Protein AF-A0A318PIX9-F1 (afdb_monomer)

Nearest PDB structures (foldseek):
  1lom-assembly1_A-2  TM=3.270E-01  e=5.606E+00  Nostoc ellipsosporum

Sequence (79 aa):
GFERDDGDHHYYIYHNLAGRKTMKKTKMSMGKSHKTIGDPLLGQMARQLGLTKTSFLELVDCTLDQVGYEALVFPL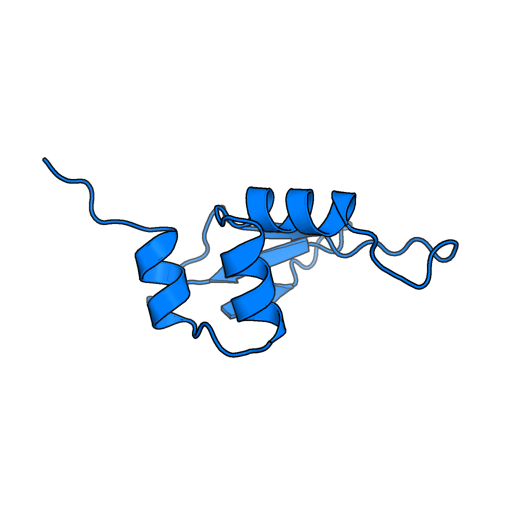KKN

Mean predicted aligned error: 4.72 Å

Radius of gyration: 13.52 Å; Cα contacts (8 Å, |Δi|>4): 86; chains: 1; bounding box: 31×24×36 Å

pLDDT: mean 88.95, std 9.55, range [50.94, 97.31]

Solvent-accessible surface area (backbone atoms only — not comparable to full-atom values): 4853 Å² total; per-residue (Å²): 88,76,42,78,48,93,62,100,53,58,34,30,37,34,27,46,97,85,72,44,81,51,92,37,43,49,74,62,82,84,65,84,90,59,95,67,88,52,73,72,54,50,45,51,52,12,53,47,59,59,40,52,51,68,62,38,47,30,44,75,70,63,75,42,50,73,68,59,48,42,59,67,58,61,60,78,82,80,127

Secondary structure (DSSP, 8-state):
-EEE--SSS-EEEEE-TTS-EEEEEEE----SS-SS--HHHHHHHHHHHT--HHHHHHHHTT-S-HHHHHHHHS-----

Structure (mmCIF, N/CA/C/O backbone):
data_AF-A0A318PIX9-F1
#
_entry.id   AF-A0A318PIX9-F1
#
loop_
_atom_site.group_PDB
_atom_site.id
_atom_site.type_symbol
_atom_site.label_atom_id
_atom_site.label_alt_id
_atom_site.label_comp_id
_atom_site.label_asym_id
_atom_site.label_entity_id
_atom_site.label_seq_id
_atom_site.pdbx_PDB_ins_code
_atom_site.Cartn_x
_atom_site.Cartn_y
_atom_site.Cartn_z
_atom_site.occupancy
_atom_site.B_iso_or_equiv
_atom_site.auth_seq_id
_atom_site.auth_comp_id
_atom_site.auth_asym_id
_atom_site.auth_atom_id
_atom_site.pdbx_PDB_model_num
ATOM 1 N N . GLY A 1 1 ? -9.907 -7.191 -0.172 1.00 90.69 1 GLY A N 1
ATOM 2 C CA . GLY A 1 1 ? -8.558 -7.376 -0.748 1.00 90.69 1 GLY A CA 1
ATOM 3 C C . GLY A 1 1 ? -8.383 -6.563 -2.021 1.00 90.69 1 GLY A C 1
ATOM 4 O O . GLY A 1 1 ? -9.268 -5.790 -2.359 1.00 90.69 1 GLY A O 1
ATOM 5 N N . PHE A 1 2 ? -7.246 -6.702 -2.711 1.00 92.62 2 PHE A N 1
ATOM 6 C CA . PHE A 1 2 ? -6.999 -6.029 -3.995 1.00 92.62 2 PHE A CA 1
ATOM 7 C C . PHE A 1 2 ? -7.542 -6.848 -5.167 1.00 92.62 2 PHE A C 1
ATOM 9 O O . PHE A 1 2 ? -7.173 -8.007 -5.333 1.00 92.62 2 PHE A O 1
ATOM 16 N N . GLU A 1 3 ? -8.364 -6.220 -5.999 1.00 93.06 3 GLU A N 1
ATOM 17 C CA . GLU A 1 3 ? -8.969 -6.819 -7.190 1.00 93.06 3 GLU A CA 1
ATOM 18 C C . GLU A 1 3 ? -8.491 -6.079 -8.440 1.00 93.06 3 GLU A C 1
ATOM 20 O O . GLU A 1 3 ? -8.323 -4.857 -8.419 1.00 93.06 3 GLU A O 1
ATOM 25 N N . ARG A 1 4 ? -8.224 -6.813 -9.524 1.00 90.44 4 ARG A N 1
ATOM 26 C CA . ARG A 1 4 ? -7.764 -6.212 -10.779 1.00 90.44 4 ARG A CA 1
ATOM 27 C C . ARG A 1 4 ? -8.915 -5.456 -11.443 1.00 90.44 4 ARG A C 1
ATOM 29 O O . ARG A 1 4 ? -10.020 -5.973 -11.534 1.00 90.44 4 ARG A O 1
ATOM 36 N N . ASP A 1 5 ? -8.632 -4.253 -11.922 1.00 87.88 5 ASP A N 1
ATOM 37 C CA . ASP A 1 5 ? -9.540 -3.487 -12.776 1.00 87.88 5 ASP A CA 1
ATOM 38 C C . ASP A 1 5 ? -9.366 -3.961 -14.229 1.00 87.88 5 ASP A C 1
ATOM 40 O O . ASP A 1 5 ? -8.237 -4.021 -14.720 1.00 87.88 5 ASP A O 1
ATOM 44 N N . ASP A 1 6 ? -10.453 -4.302 -14.925 1.00 78.62 6 ASP A N 1
ATOM 45 C CA . ASP A 1 6 ? -10.418 -4.845 -16.301 1.00 78.62 6 ASP A CA 1
ATOM 46 C C . ASP A 1 6 ? -10.238 -3.763 -17.392 1.00 78.62 6 ASP A C 1
ATOM 48 O O . ASP A 1 6 ? -10.562 -3.968 -18.562 1.00 78.62 6 ASP A O 1
ATOM 52 N N . GLY A 1 7 ? -9.730 -2.588 -17.015 1.00 76.25 7 GLY A N 1
ATOM 53 C CA . GLY A 1 7 ? -9.433 -1.491 -17.932 1.00 76.25 7 GLY A CA 1
ATOM 54 C C . GLY A 1 7 ? -8.154 -1.691 -18.756 1.00 76.25 7 GLY A C 1
ATOM 55 O O . GLY A 1 7 ? -7.428 -2.675 -18.636 1.00 76.25 7 GLY A O 1
ATOM 56 N N . ASP A 1 8 ? -7.834 -0.691 -19.577 1.00 68.31 8 ASP A N 1
ATOM 57 C CA . ASP A 1 8 ? -6.605 -0.610 -20.385 1.00 68.31 8 ASP A CA 1
ATOM 58 C C . ASP A 1 8 ? -5.323 -0.458 -19.539 1.00 68.31 8 ASP A C 1
ATOM 60 O O . ASP A 1 8 ? -4.207 -0.738 -19.987 1.00 68.31 8 ASP A O 1
ATOM 64 N N . HIS A 1 9 ? -5.478 -0.049 -18.282 1.00 74.81 9 HIS A N 1
ATOM 65 C CA . HIS A 1 9 ? -4.408 0.072 -17.308 1.00 74.81 9 HIS A CA 1
ATOM 66 C C . HIS A 1 9 ? -4.469 -1.052 -16.267 1.00 74.81 9 HIS A C 1
ATOM 68 O O . HIS A 1 9 ? -5.518 -1.326 -15.696 1.00 74.81 9 HIS A O 1
ATOM 74 N N . HIS A 1 10 ? -3.309 -1.629 -15.929 1.00 83.31 10 HIS A N 1
ATOM 75 C CA . HIS A 1 10 ? -3.182 -2.678 -14.908 1.00 83.31 10 HIS A CA 1
ATOM 76 C C . HIS A 1 10 ? -3.280 -2.081 -13.493 1.00 83.31 10 HIS A C 1
ATOM 78 O O . HIS A 1 10 ? -2.275 -1.932 -12.789 1.00 83.31 10 HIS A O 1
ATOM 84 N N . TYR A 1 11 ? -4.482 -1.671 -13.098 1.00 90.31 11 TYR A N 1
ATOM 85 C CA . TYR A 1 11 ? -4.774 -1.208 -11.747 1.00 90.31 11 TYR A CA 1
ATOM 86 C C . TYR A 1 11 ? -5.312 -2.340 -10.879 1.00 90.31 11 TYR A C 1
ATOM 88 O O . TYR A 1 11 ? -6.009 -3.236 -11.345 1.00 90.31 11 TYR A O 1
ATOM 96 N N . TYR A 1 12 ? -5.005 -2.247 -9.591 1.00 92.88 12 TYR A N 1
ATOM 97 C CA . TYR A 1 12 ? -5.579 -3.070 -8.542 1.00 92.88 12 TYR A CA 1
ATOM 98 C C . TYR A 1 12 ? -6.292 -2.160 -7.556 1.00 92.88 12 TYR A C 1
ATOM 100 O O . TYR A 1 12 ? -5.676 -1.249 -6.994 1.00 92.88 12 TYR A O 1
ATOM 108 N N . ILE A 1 13 ? -7.586 -2.383 -7.366 1.00 94.50 13 ILE A N 1
ATOM 109 C CA . ILE A 1 13 ? -8.455 -1.569 -6.523 1.00 94.50 13 ILE A CA 1
ATOM 110 C C . ILE A 1 13 ? -8.715 -2.318 -5.226 1.00 94.50 13 ILE A C 1
ATOM 112 O O . ILE A 1 13 ? -9.002 -3.512 -5.225 1.00 94.50 13 ILE A O 1
ATOM 116 N N . TYR A 1 14 ? -8.598 -1.613 -4.107 1.00 95.75 14 TYR A N 1
ATOM 117 C CA . TYR A 1 14 ? -8.850 -2.202 -2.807 1.00 95.75 14 TYR A CA 1
ATOM 118 C C . T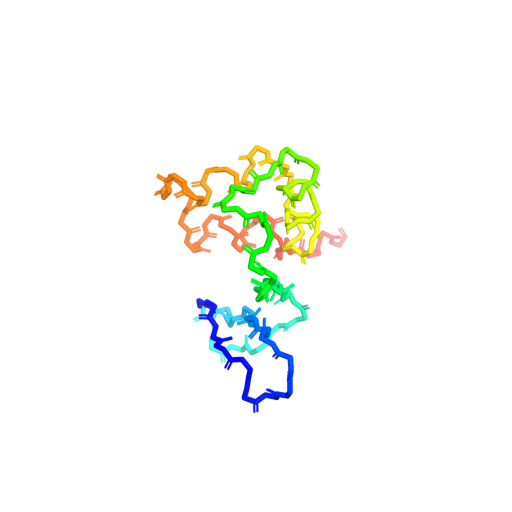YR A 1 14 ? -10.351 -2.259 -2.509 1.00 95.75 14 TYR A C 1
ATOM 120 O O . TYR A 1 14 ? -11.039 -1.231 -2.530 1.00 95.75 14 TYR A O 1
ATOM 128 N N . HIS A 1 15 ? -10.833 -3.457 -2.200 1.00 95.69 15 HIS A N 1
ATOM 129 C CA . HIS A 1 15 ? -12.164 -3.748 -1.687 1.00 95.69 15 HIS A CA 1
ATOM 130 C C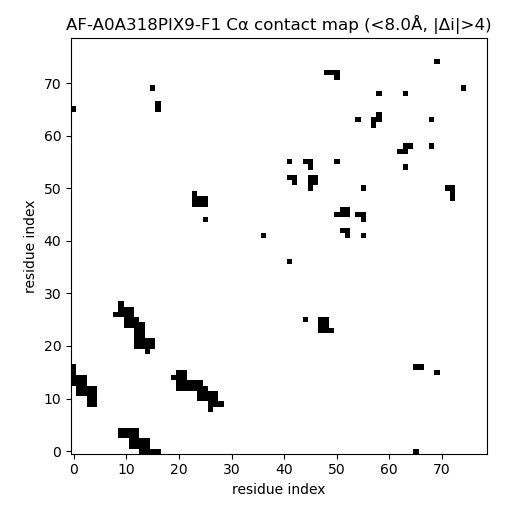 . HIS A 1 15 ? -12.053 -4.026 -0.188 1.00 95.69 15 HIS A C 1
ATOM 132 O O . HIS A 1 15 ? -11.248 -4.862 0.232 1.00 95.69 15 HIS A O 1
ATOM 138 N N . ASN A 1 16 ? -12.824 -3.306 0.622 1.00 94.62 16 ASN A N 1
ATOM 139 C CA . ASN A 1 16 ? -12.736 -3.422 2.076 1.00 94.62 16 ASN A CA 1
ATOM 140 C C . ASN A 1 16 ? -13.420 -4.696 2.611 1.00 94.62 16 ASN A C 1
ATOM 142 O O . ASN A 1 16 ? -14.058 -5.440 1.866 1.00 94.62 16 ASN A O 1
ATOM 146 N N . LEU A 1 17 ? -13.306 -4.941 3.914 1.00 94.19 17 LEU A N 1
ATOM 147 C CA . LEU A 1 17 ? -13.920 -6.060 4.635 1.00 94.19 17 LEU A CA 1
ATOM 148 C C . LEU A 1 17 ? -15.452 -6.050 4.544 1.00 94.19 17 LEU A C 1
ATOM 150 O O . LEU A 1 17 ? -16.080 -7.097 4.644 1.00 94.19 17 LEU A O 1
ATOM 154 N N . ALA A 1 18 ? -16.055 -4.886 4.289 1.00 93.69 18 ALA A N 1
ATOM 155 C CA . ALA A 1 18 ? -17.485 -4.751 4.016 1.00 93.69 18 ALA A CA 1
ATOM 156 C C . ALA A 1 18 ? -17.863 -5.028 2.543 1.00 93.69 18 ALA A C 1
ATOM 158 O O . ALA A 1 18 ? -19.003 -4.776 2.151 1.00 93.69 18 ALA A O 1
ATOM 159 N N . GLY A 1 19 ? -16.922 -5.485 1.709 1.00 93.75 19 GLY A N 1
ATOM 160 C CA . GLY A 1 19 ? -17.139 -5.791 0.291 1.00 93.75 19 GLY A CA 1
ATOM 161 C C . GLY A 1 19 ? -17.300 -4.562 -0.609 1.00 93.75 19 GLY A C 1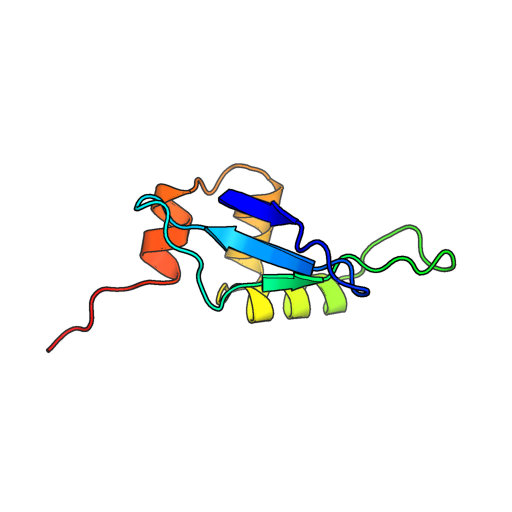
ATOM 162 O O . GLY A 1 19 ? -17.773 -4.677 -1.737 1.00 93.75 19 GLY A O 1
ATOM 163 N N . ARG A 1 20 ? -16.944 -3.364 -0.132 1.00 93.75 20 ARG A N 1
ATOM 164 C CA . ARG A 1 20 ? -17.099 -2.108 -0.877 1.00 93.75 20 ARG A CA 1
ATOM 165 C C . ARG A 1 20 ? -15.810 -1.735 -1.594 1.00 93.75 20 ARG A C 1
ATOM 167 O O . ARG A 1 20 ? -14.741 -1.679 -0.984 1.00 93.75 20 ARG A O 1
ATOM 174 N N . LYS A 1 21 ? -15.943 -1.373 -2.870 1.00 94.31 21 LYS A N 1
ATOM 175 C CA . LYS A 1 21 ? -14.881 -0.756 -3.670 1.00 94.31 21 LYS A CA 1
ATOM 176 C C . LYS A 1 21 ? -14.462 0.583 -3.055 1.00 94.31 21 LYS A C 1
ATOM 178 O O . LYS A 1 21 ? -15.313 1.400 -2.703 1.00 94.31 21 LYS A O 1
ATOM 183 N N . THR A 1 22 ? -13.157 0.821 -2.942 1.00 93.94 22 THR A N 1
ATOM 184 C CA . THR A 1 22 ? -12.600 2.061 -2.378 1.00 93.94 22 THR A CA 1
ATOM 185 C C . THR A 1 22 ? -11.832 2.875 -3.422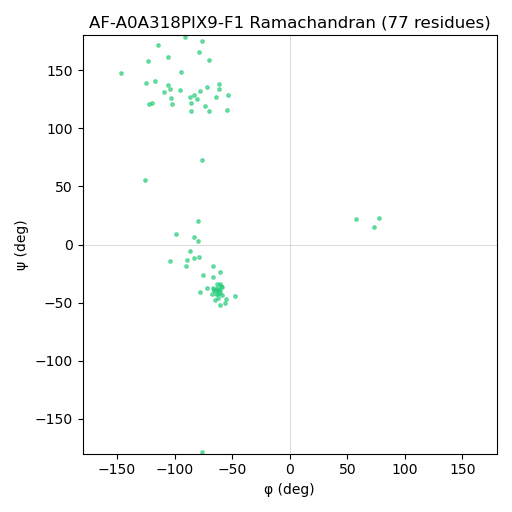 1.00 93.94 22 THR A C 1
ATOM 187 O O . THR A 1 22 ? -11.577 2.422 -4.536 1.00 93.94 22 THR A O 1
ATOM 190 N N . MET A 1 23 ? -11.429 4.094 -3.051 1.00 92.00 23 MET A N 1
ATOM 191 C CA . MET A 1 23 ? -10.559 4.938 -3.882 1.00 92.00 23 MET A CA 1
ATOM 192 C C . MET A 1 23 ? -9.076 4.537 -3.814 1.00 92.00 23 MET A C 1
ATOM 194 O O . MET A 1 23 ? -8.271 5.047 -4.595 1.00 92.00 23 MET A O 1
ATOM 198 N N . LYS A 1 24 ? -8.689 3.658 -2.878 1.00 94.06 24 LYS A N 1
ATOM 199 C CA . LYS A 1 24 ? -7.311 3.174 -2.752 1.00 94.06 24 LYS A CA 1
ATOM 200 C C . LYS A 1 24 ? -7.037 2.192 -3.887 1.00 94.06 24 LYS A C 1
ATOM 202 O O . LYS A 1 24 ? -7.702 1.163 -4.003 1.00 94.06 24 LYS A O 1
ATOM 207 N N . LYS A 1 25 ? -6.060 2.515 -4.732 1.00 93.12 25 LYS A N 1
ATOM 208 C CA . LYS A 1 25 ? -5.647 1.672 -5.857 1.00 93.12 25 LYS A CA 1
ATOM 209 C C . LYS A 1 25 ? -4.156 1.798 -6.110 1.00 93.12 25 LYS A C 1
ATOM 211 O O . LYS A 1 25 ? -3.598 2.877 -5.930 1.00 93.12 25 LYS A O 1
ATOM 216 N N . THR A 1 26 ? -3.530 0.725 -6.574 1.00 91.38 26 THR A N 1
ATOM 217 C CA . THR A 1 26 ? -2.132 0.733 -7.020 1.00 91.38 26 THR A CA 1
ATOM 218 C C . THR A 1 26 ? -2.021 0.254 -8.463 1.00 91.38 26 THR A C 1
ATOM 220 O O . THR A 1 26 ? -2.934 -0.388 -8.983 1.00 91.38 26 THR A O 1
ATOM 223 N N . LYS A 1 27 ? -0.935 0.628 -9.143 1.00 88.44 27 LYS A N 1
ATOM 224 C CA . LYS A 1 27 ? -0.687 0.297 -10.549 1.00 88.44 27 LYS A CA 1
ATOM 225 C C . LYS A 1 27 ? 0.435 -0.724 -10.644 1.00 88.44 27 LYS A C 1
ATOM 227 O O . LYS A 1 27 ? 1.517 -0.493 -10.113 1.00 88.44 27 LYS A O 1
ATOM 232 N N . MET A 1 28 ? 0.215 -1.784 -11.408 1.00 84.31 28 MET A N 1
ATOM 233 C CA . MET A 1 28 ? 1.283 -2.685 -11.816 1.00 84.31 28 MET A CA 1
ATOM 234 C C . MET A 1 28 ? 1.957 -2.131 -13.076 1.00 84.31 28 MET A C 1
ATOM 236 O O . MET A 1 28 ? 1.305 -1.869 -14.089 1.00 84.31 28 MET A O 1
ATOM 240 N N . SER A 1 29 ? 3.267 -1.890 -13.004 1.00 75.94 29 SER A N 1
ATOM 241 C CA . SER A 1 29 ? 4.051 -1.476 -14.171 1.00 75.94 29 SER A CA 1
ATOM 242 C C . SER A 1 29 ? 4.341 -2.685 -15.058 1.00 75.94 29 SER A C 1
ATOM 244 O O . SER A 1 29 ? 4.807 -3.706 -14.567 1.00 75.94 29 SER A O 1
ATOM 246 N N . MET A 1 30 ? 4.110 -2.547 -16.365 1.00 77.69 30 MET A N 1
ATOM 247 C CA . MET A 1 30 ? 4.411 -3.578 -17.373 1.00 77.69 30 MET A CA 1
ATOM 248 C C . MET A 1 30 ? 5.735 -3.317 -18.109 1.00 77.69 30 MET A C 1
ATOM 250 O O . MET A 1 30 ? 6.035 -3.953 -19.122 1.00 77.69 30 MET A O 1
ATOM 254 N N . GLY A 1 31 ? 6.524 -2.346 -17.640 1.00 75.00 31 GLY A N 1
ATOM 255 C CA . GLY A 1 31 ? 7.817 -2.022 -18.233 1.00 75.00 31 GLY A CA 1
ATOM 256 C C . GLY A 1 31 ? 8.794 -3.190 -18.096 1.00 75.00 31 GLY A C 1
ATOM 257 O O . GLY A 1 31 ? 9.032 -3.676 -16.998 1.00 75.00 31 GLY A O 1
ATOM 258 N N . LYS A 1 32 ? 9.391 -3.625 -19.210 1.00 74.69 32 LYS A N 1
ATOM 259 C CA . LYS A 1 32 ? 10.325 -4.766 -19.235 1.00 74.69 32 LYS A CA 1
ATOM 260 C C . LYS A 1 32 ? 11.766 -4.400 -18.853 1.00 74.69 32 LYS A C 1
ATOM 262 O O . LYS A 1 32 ? 12.584 -5.291 -18.649 1.00 74.69 32 LYS A O 1
ATOM 267 N N . SER A 1 33 ? 12.080 -3.107 -18.769 1.00 79.12 33 SER A N 1
ATOM 268 C CA . SER A 1 33 ? 13.451 -2.610 -18.584 1.00 79.12 33 SER A CA 1
ATOM 269 C C . SER A 1 33 ? 13.991 -2.783 -17.162 1.00 79.12 33 SER A C 1
ATOM 271 O O . SER A 1 33 ? 15.199 -2.892 -16.981 1.00 79.12 33 SER A O 1
ATOM 273 N N . HIS A 1 34 ? 13.119 -2.831 -16.152 1.00 73.56 34 HIS A N 1
ATOM 274 C CA . HIS A 1 34 ? 13.514 -2.958 -14.749 1.00 73.56 34 HIS A CA 1
ATOM 275 C C . HIS A 1 34 ? 12.863 -4.199 -14.138 1.00 73.56 34 HIS A C 1
ATOM 277 O O . HIS A 1 34 ? 11.642 -4.311 -14.118 1.00 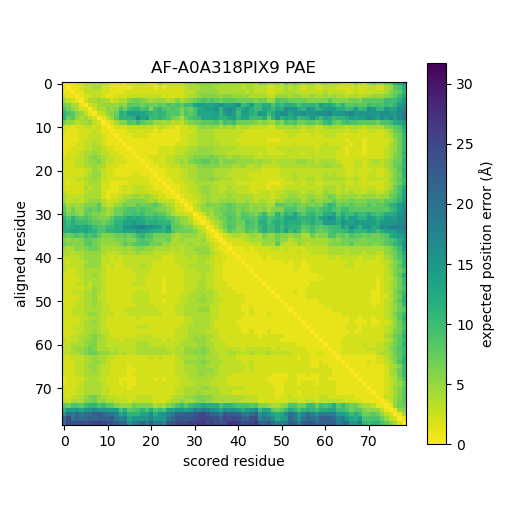73.56 34 HIS A O 1
ATOM 283 N N . LYS A 1 35 ? 13.687 -5.129 -13.638 1.00 76.94 35 LYS A N 1
ATOM 284 C CA . LYS A 1 35 ? 13.231 -6.370 -12.984 1.00 76.94 35 LYS A CA 1
ATOM 285 C C . LYS A 1 35 ? 13.016 -6.221 -11.475 1.00 76.94 35 LYS A C 1
ATOM 287 O O . LYS A 1 35 ? 12.402 -7.088 -10.866 1.00 76.94 35 LYS A O 1
ATOM 292 N N . THR A 1 36 ? 13.514 -5.131 -10.893 1.00 81.62 36 THR A N 1
ATOM 293 C CA . THR A 1 36 ? 13.472 -4.868 -9.452 1.00 81.62 36 THR A CA 1
ATOM 294 C C . THR A 1 36 ? 12.803 -3.529 -9.194 1.00 81.62 36 THR A C 1
ATOM 296 O O . THR A 1 36 ? 13.056 -2.549 -9.899 1.00 81.62 36 THR A O 1
ATOM 299 N N . ILE A 1 37 ? 11.963 -3.484 -8.165 1.00 83.81 37 ILE A N 1
ATOM 300 C CA . ILE A 1 37 ? 11.329 -2.257 -7.694 1.00 83.81 37 ILE A CA 1
ATOM 301 C C . ILE A 1 37 ? 12.295 -1.574 -6.726 1.00 83.81 37 ILE A C 1
ATOM 303 O O . ILE A 1 37 ? 12.629 -2.122 -5.681 1.00 83.81 37 ILE A O 1
ATOM 307 N N . GLY A 1 38 ? 12.776 -0.389 -7.100 1.00 87.56 38 GLY A N 1
ATOM 308 C CA . GLY A 1 38 ? 13.648 0.415 -6.247 1.00 87.56 38 GLY A CA 1
ATOM 309 C C . GLY A 1 38 ? 12.886 1.172 -5.158 1.00 87.56 38 GLY A C 1
ATOM 310 O O . GLY A 1 38 ? 11.672 1.373 -5.234 1.00 87.56 38 GLY A O 1
ATOM 311 N N . ASP A 1 39 ? 13.640 1.677 -4.186 1.00 90.25 39 ASP A N 1
ATOM 312 C CA . ASP A 1 39 ? 13.140 2.418 -3.024 1.00 90.25 39 ASP A CA 1
ATOM 313 C C . ASP A 1 39 ? 12.126 3.541 -3.329 1.00 90.25 39 ASP A C 1
ATOM 315 O O . ASP A 1 39 ? 11.081 3.607 -2.669 1.00 90.25 39 ASP A O 1
ATOM 319 N N . PRO A 1 40 ? 12.344 4.386 -4.362 1.00 90.19 40 PRO A N 1
ATOM 320 C CA . PRO A 1 40 ? 11.420 5.477 -4.665 1.00 90.19 40 PRO A CA 1
ATOM 321 C C . PRO A 1 40 ? 10.025 4.989 -5.065 1.00 90.19 40 PRO A C 1
ATOM 323 O O . PRO A 1 40 ? 9.028 5.640 -4.753 1.00 90.19 40 PRO A O 1
ATOM 326 N N . LEU A 1 41 ? 9.941 3.840 -5.744 1.00 90.44 41 LEU A N 1
ATOM 327 C CA . LEU A 1 41 ? 8.665 3.260 -6.157 1.00 90.44 41 LEU A CA 1
ATOM 328 C C . LEU A 1 41 ? 7.903 2.688 -4.962 1.00 90.44 41 LEU A C 1
ATOM 330 O O . LEU A 1 41 ? 6.695 2.888 -4.881 1.00 90.44 41 LEU A O 1
ATOM 334 N N . LEU A 1 42 ? 8.595 2.075 -3.997 1.00 92.69 42 LEU A N 1
ATOM 335 C CA . LEU A 1 42 ? 7.970 1.587 -2.762 1.00 92.69 42 LEU A CA 1
ATOM 336 C C . LEU A 1 42 ? 7.294 2.732 -1.994 1.00 92.69 42 LEU A C 1
ATOM 338 O O . LEU A 1 42 ? 6.148 2.608 -1.567 1.00 92.69 42 LEU A O 1
ATOM 342 N N . GLY A 1 43 ? 7.958 3.889 -1.892 1.00 94.44 43 GLY A N 1
ATOM 343 C CA . GLY A 1 43 ? 7.363 5.084 -1.284 1.00 94.44 43 GLY A CA 1
ATOM 344 C C . GLY A 1 43 ? 6.128 5.598 -2.037 1.00 94.44 43 GLY A C 1
ATOM 345 O O . GLY A 1 43 ? 5.137 5.994 -1.421 1.00 94.44 43 GLY A O 1
ATOM 346 N N . GLN A 1 44 ? 6.147 5.557 -3.373 1.00 92.94 44 GLN A N 1
ATOM 347 C CA . 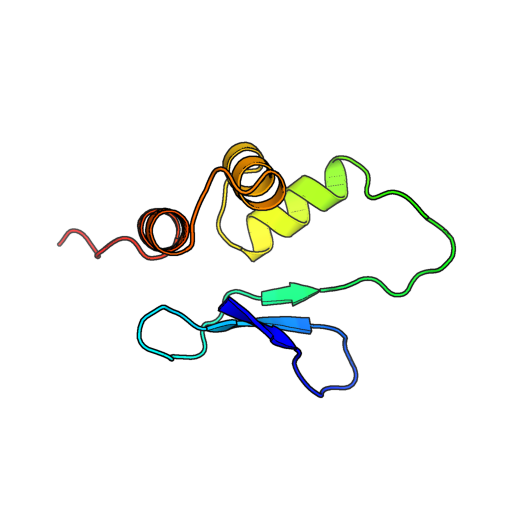GLN A 1 44 ? 4.992 5.947 -4.190 1.00 92.94 44 GLN A CA 1
ATOM 348 C C . GLN A 1 44 ? 3.813 4.981 -4.028 1.00 92.94 44 GLN A C 1
ATOM 350 O O . GLN A 1 44 ? 2.674 5.431 -3.893 1.00 92.94 44 GLN A O 1
ATOM 355 N N . MET A 1 45 ? 4.074 3.673 -4.000 1.00 93.25 45 MET A N 1
ATOM 356 C CA . MET A 1 45 ? 3.055 2.646 -3.770 1.00 93.25 45 MET A CA 1
ATOM 357 C C . MET A 1 45 ? 2.419 2.802 -2.385 1.00 93.25 45 MET A C 1
ATOM 359 O O . MET A 1 45 ? 1.194 2.844 -2.280 1.00 93.25 45 MET A O 1
ATOM 363 N N . ALA A 1 46 ? 3.226 3.009 -1.339 1.00 95.38 46 ALA A N 1
ATOM 364 C CA . ALA A 1 46 ? 2.731 3.278 0.010 1.00 95.38 46 ALA A CA 1
ATOM 365 C C . ALA A 1 46 ? 1.774 4.483 0.036 1.00 95.38 46 ALA A C 1
ATOM 367 O O . ALA A 1 46 ? 0.650 4.390 0.537 1.00 95.38 46 ALA A O 1
ATOM 368 N N . ARG A 1 47 ? 2.164 5.592 -0.609 1.00 94.56 47 ARG A N 1
ATOM 369 C CA . ARG A 1 47 ? 1.336 6.804 -0.709 1.00 94.56 47 ARG A CA 1
ATOM 370 C C . ARG A 1 47 ? 0.006 6.554 -1.424 1.00 94.56 47 ARG A C 1
ATOM 372 O O . ARG A 1 47 ? -1.019 7.056 -0.966 1.00 94.56 47 ARG A O 1
ATOM 379 N N . GLN A 1 48 ? -0.002 5.788 -2.516 1.00 94.25 48 GLN A N 1
ATOM 380 C CA . GLN A 1 48 ? -1.236 5.423 -3.231 1.00 94.25 48 GLN A CA 1
ATOM 381 C C . GLN A 1 48 ? -2.225 4.677 -2.323 1.00 94.25 48 GLN A C 1
ATOM 383 O O . GLN A 1 48 ? -3.435 4.905 -2.389 1.00 94.25 48 GLN A O 1
ATOM 388 N N . LEU A 1 49 ? -1.704 3.831 -1.433 1.00 95.44 49 LEU A N 1
ATOM 389 C CA . LEU A 1 49 ? -2.497 3.044 -0.491 1.00 95.44 49 LEU A CA 1
ATOM 390 C C . LEU A 1 49 ? -2.823 3.788 0.810 1.00 95.44 49 LEU A C 1
ATOM 392 O O . LEU A 1 49 ? -3.646 3.310 1.585 1.00 95.44 49 LEU A O 1
ATOM 396 N N . GLY A 1 50 ? -2.277 4.990 1.020 1.00 94.75 50 GLY A N 1
ATOM 397 C CA . GLY A 1 50 ? -2.463 5.772 2.246 1.00 94.75 50 GLY A CA 1
ATOM 398 C C . GLY A 1 50 ? -1.627 5.304 3.430 1.00 94.75 50 GLY A C 1
ATOM 399 O O . GLY A 1 50 ? -2.008 5.580 4.559 1.00 94.75 50 GLY A O 1
ATOM 400 N N . LEU A 1 51 ? -0.529 4.598 3.178 1.00 96.31 51 LEU A N 1
ATOM 401 C CA . LEU A 1 51 ? 0.364 4.079 4.204 1.00 96.31 51 LEU A CA 1
ATOM 402 C C . LEU A 1 51 ? 1.663 4.872 4.276 1.00 96.31 51 LEU A C 1
ATOM 404 O O . LEU A 1 51 ? 2.082 5.531 3.320 1.00 96.31 51 LEU A O 1
ATOM 408 N N . THR A 1 52 ? 2.345 4.725 5.409 1.00 96.31 52 THR A N 1
ATOM 409 C CA . THR A 1 52 ? 3.784 4.972 5.472 1.00 96.31 52 THR A CA 1
ATOM 410 C C . THR A 1 52 ? 4.526 3.877 4.702 1.00 96.31 52 THR A C 1
ATOM 412 O O . THR A 1 52 ? 4.007 2.778 4.492 1.00 96.31 52 THR A O 1
ATOM 415 N N . LYS A 1 53 ? 5.766 4.150 4.289 1.00 96.12 53 LYS A N 1
ATOM 416 C CA . LYS A 1 53 ? 6.599 3.139 3.626 1.00 96.12 53 LYS A CA 1
ATOM 417 C C . LYS A 1 53 ? 6.847 1.922 4.525 1.00 96.12 53 LYS A C 1
ATOM 419 O O . LYS A 1 53 ? 6.809 0.807 4.025 1.00 96.12 53 LYS A O 1
ATOM 424 N N . THR A 1 54 ? 7.052 2.129 5.825 1.00 96.75 54 THR A N 1
ATOM 425 C CA . THR A 1 54 ? 7.246 1.038 6.790 1.00 96.75 54 THR A CA 1
ATOM 426 C C . THR A 1 54 ? 6.033 0.115 6.830 1.00 96.75 54 THR A C 1
ATOM 428 O O . THR A 1 54 ? 6.182 -1.073 6.580 1.00 96.75 54 THR A O 1
ATOM 431 N N . SER A 1 55 ? 4.825 0.656 7.007 1.00 97.00 55 SER A N 1
ATOM 432 C CA . SER A 1 55 ? 3.607 -0.169 7.030 1.00 97.00 55 SER A CA 1
ATOM 433 C C . SER A 1 55 ? 3.297 -0.817 5.682 1.00 97.00 55 SER A C 1
ATOM 435 O O . SER A 1 55 ? 2.701 -1.885 5.614 1.00 97.00 55 SER A O 1
ATOM 437 N N . PHE A 1 56 ? 3.716 -0.197 4.578 1.00 96.12 56 PHE A N 1
ATOM 438 C CA . PHE A 1 56 ? 3.645 -0.846 3.273 1.00 96.12 56 PHE A CA 1
ATOM 439 C C . PHE A 1 56 ? 4.581 -2.060 3.179 1.00 96.12 56 PHE A C 1
ATOM 441 O O . PHE A 1 56 ? 4.191 -3.070 2.606 1.00 96.12 56 PHE A O 1
ATOM 448 N N . LEU A 1 57 ? 5.789 -1.991 3.742 1.00 96.06 57 LEU A N 1
ATOM 449 C CA . LEU A 1 57 ? 6.689 -3.146 3.792 1.00 96.06 57 LEU A CA 1
ATOM 450 C C . LEU A 1 57 ? 6.132 -4.254 4.691 1.00 96.06 57 LEU A C 1
ATOM 452 O O . LEU A 1 57 ? 6.184 -5.410 4.300 1.00 96.06 57 LEU A O 1
ATOM 456 N N . GLU A 1 58 ? 5.484 -3.909 5.804 1.00 97.31 58 GLU A N 1
ATOM 457 C CA . GLU A 1 58 ? 4.776 -4.885 6.647 1.00 97.31 58 GLU A CA 1
ATOM 458 C C . GLU A 1 58 ? 3.656 -5.620 5.883 1.00 97.31 58 GLU A C 1
ATOM 460 O O . GLU A 1 58 ? 3.452 -6.816 6.082 1.00 97.31 58 GLU A O 1
ATOM 465 N N . LEU A 1 59 ? 2.952 -4.946 4.959 1.00 94.12 59 LEU A N 1
ATOM 466 C CA . LEU A 1 59 ? 2.008 -5.623 4.054 1.00 94.12 59 LEU A CA 1
ATOM 467 C C . LEU A 1 59 ? 2.709 -6.607 3.112 1.00 94.12 59 LEU A C 1
ATOM 469 O O . LEU A 1 59 ? 2.187 -7.690 2.864 1.00 94.12 59 LEU A O 1
ATOM 473 N N . VAL A 1 60 ? 3.854 -6.215 2.545 1.00 92.50 60 VAL A N 1
ATOM 474 C CA . VAL A 1 60 ? 4.628 -7.058 1.616 1.00 92.50 60 VAL A CA 1
ATOM 475 C C . VAL A 1 60 ? 5.189 -8.285 2.333 1.00 92.50 60 VAL A C 1
ATOM 477 O O . VAL A 1 60 ? 5.146 -9.383 1.785 1.00 92.50 60 VAL A O 1
ATOM 480 N N . ASP A 1 61 ? 5.643 -8.102 3.570 1.00 95.38 61 ASP A N 1
ATOM 481 C CA . ASP A 1 61 ? 6.163 -9.158 4.438 1.00 95.38 61 ASP A CA 1
ATOM 482 C C . ASP A 1 61 ? 5.042 -9.973 5.117 1.00 95.38 61 ASP A C 1
ATOM 484 O O . ASP A 1 61 ? 5.321 -10.870 5.914 1.00 95.38 61 ASP A O 1
ATOM 488 N N . CYS A 1 62 ? 3.772 -9.686 4.799 1.00 93.12 62 CYS A N 1
ATOM 489 C CA . CYS A 1 62 ? 2.575 -10.328 5.353 1.00 93.12 62 CYS A CA 1
ATOM 490 C C . CYS A 1 62 ? 2.446 -10.233 6.887 1.00 93.12 62 CYS A C 1
ATOM 492 O O . CYS A 1 62 ? 1.736 -11.033 7.498 1.00 93.12 62 CYS A O 1
ATOM 494 N N . THR A 1 63 ? 3.111 -9.267 7.522 1.00 97.00 63 THR A N 1
ATOM 495 C CA . THR A 1 63 ? 3.022 -9.009 8.969 1.00 97.00 63 THR A CA 1
ATOM 496 C C . THR A 1 63 ? 1.909 -8.024 9.323 1.00 97.00 63 THR A C 1
ATOM 498 O O . THR A 1 63 ? 1.451 -8.005 10.464 1.00 97.00 63 THR A O 1
ATOM 501 N N . LEU A 1 64 ? 1.428 -7.250 8.346 1.00 96.12 64 LEU A N 1
ATOM 502 C CA . LEU A 1 64 ? 0.212 -6.447 8.441 1.00 96.12 64 LEU A CA 1
ATOM 503 C C . LEU A 1 64 ? -0.928 -7.149 7.691 1.00 96.12 64 LEU A C 1
ATOM 505 O O . LEU A 1 64 ? -0.841 -7.387 6.487 1.00 96.12 64 LEU A O 1
ATOM 509 N N . ASP A 1 65 ? -2.011 -7.470 8.396 1.00 95.62 65 ASP A N 1
ATOM 510 C CA . ASP A 1 65 ? -3.185 -8.117 7.814 1.00 95.62 65 ASP A CA 1
ATOM 511 C C . ASP A 1 65 ? -4.227 -7.101 7.309 1.00 95.62 65 ASP A C 1
ATOM 513 O O . ASP A 1 65 ? -4.065 -5.879 7.398 1.00 95.62 65 ASP A O 1
ATOM 517 N N . GLN A 1 66 ? -5.326 -7.606 6.741 1.00 95.00 66 GLN A N 1
ATOM 518 C CA . GLN A 1 66 ? -6.367 -6.747 6.177 1.00 95.00 66 GLN A CA 1
ATOM 519 C C . GLN A 1 66 ? -7.042 -5.869 7.244 1.00 95.00 66 GLN A C 1
ATOM 521 O O . GLN A 1 66 ? -7.332 -4.703 6.974 1.00 95.00 66 GLN A O 1
ATOM 526 N N . VAL A 1 67 ? -7.282 -6.412 8.440 1.00 95.69 67 VAL A N 1
ATOM 527 C CA . VAL A 1 67 ? -7.916 -5.686 9.550 1.00 95.69 67 VAL A CA 1
ATOM 528 C C . VAL A 1 67 ? -7.013 -4.542 10.013 1.00 95.69 67 VAL A C 1
ATOM 530 O O . VAL A 1 67 ? -7.468 -3.402 10.125 1.00 95.69 67 VAL A O 1
ATOM 533 N N . GLY A 1 68 ? -5.726 -4.821 10.220 1.00 96.00 68 GLY A N 1
ATOM 534 C CA . GLY A 1 68 ? -4.725 -3.829 10.596 1.00 96.00 68 GLY A CA 1
ATOM 535 C C . GLY A 1 68 ? -4.551 -2.750 9.531 1.00 96.00 68 GLY A C 1
ATOM 536 O O . GLY A 1 68 ? -4.523 -1.565 9.858 1.00 96.00 68 GLY A O 1
ATOM 537 N N . TYR A 1 69 ? -4.515 -3.128 8.250 1.00 95.88 69 TYR A N 1
ATOM 538 C CA . TYR A 1 69 ? -4.482 -2.166 7.149 1.00 95.88 69 TYR A CA 1
ATOM 539 C C . TYR A 1 69 ? -5.662 -1.191 7.210 1.00 95.88 69 TYR A C 1
ATOM 541 O O . TYR A 1 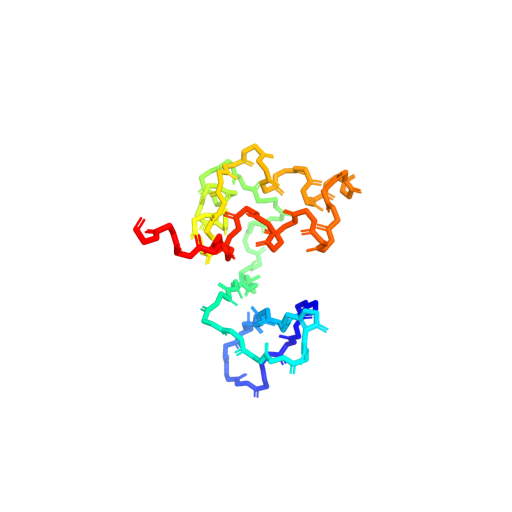69 ? -5.458 0.024 7.166 1.00 95.88 69 TYR A O 1
ATOM 549 N N . GLU A 1 70 ? -6.892 -1.696 7.342 1.00 95.75 70 GLU A N 1
ATOM 550 C CA . GLU A 1 70 ? -8.081 -0.841 7.375 1.00 95.75 70 GLU A CA 1
ATOM 551 C C . GLU A 1 70 ? -8.094 0.101 8.579 1.00 95.75 70 GLU A C 1
ATOM 553 O O . GLU A 1 70 ? -8.459 1.267 8.424 1.00 95.75 70 GLU A O 1
ATOM 558 N N . ALA A 1 71 ? -7.619 -0.353 9.743 1.00 94.56 71 ALA A N 1
ATOM 559 C CA . ALA A 1 71 ? -7.481 0.491 10.927 1.00 94.56 71 ALA A CA 1
ATOM 560 C C . ALA A 1 71 ? -6.536 1.686 10.698 1.00 94.56 71 ALA A C 1
ATOM 562 O O . ALA A 1 71 ? -6.777 2.773 11.228 1.00 94.56 71 ALA A O 1
ATOM 563 N N . LEU A 1 72 ? -5.488 1.510 9.885 1.00 94.69 72 LEU A N 1
ATOM 564 C CA . LEU A 1 72 ? -4.541 2.574 9.540 1.00 94.69 72 LEU A CA 1
ATOM 565 C C . LEU A 1 72 ? -5.098 3.545 8.491 1.00 94.69 72 LEU A C 1
ATOM 567 O O . LEU A 1 72 ? -4.873 4.752 8.589 1.00 94.69 72 LEU A O 1
ATOM 571 N N . VAL A 1 73 ? -5.790 3.036 7.466 1.00 93.56 73 VAL A N 1
ATOM 572 C CA . VAL A 1 73 ? -6.123 3.830 6.266 1.00 93.56 73 VAL A CA 1
ATOM 573 C C . VAL A 1 73 ? -7.571 4.311 6.188 1.00 93.56 73 VAL A C 1
ATOM 575 O O . VAL A 1 73 ? -7.866 5.207 5.391 1.00 93.56 73 VAL A O 1
ATOM 578 N N . PHE A 1 74 ? -8.460 3.763 7.017 1.00 91.00 74 PHE A N 1
ATOM 579 C CA . PHE A 1 74 ? -9.856 4.182 7.161 1.00 91.00 74 PHE A CA 1
ATOM 580 C C . PHE A 1 74 ? -10.190 4.499 8.629 1.00 91.00 74 PHE A C 1
ATOM 582 O O . PHE A 1 74 ? -11.131 3.925 9.182 1.00 91.00 74 PHE A O 1
ATOM 589 N N . PRO A 1 75 ? -9.449 5.411 9.291 1.00 79.31 75 PRO A N 1
ATOM 590 C CA . PRO A 1 75 ? -9.736 5.751 10.674 1.00 79.31 75 PRO A CA 1
ATOM 591 C C . PRO A 1 75 ? -11.143 6.344 10.785 1.00 79.31 75 PRO A C 1
ATOM 593 O O . PRO A 1 75 ? -11.558 7.174 9.968 1.00 79.31 75 PRO A O 1
ATOM 596 N N . LEU A 1 76 ? -11.874 5.934 11.823 1.00 74.81 76 LEU A N 1
ATOM 597 C CA . LEU A 1 76 ? -13.127 6.583 12.194 1.00 74.81 76 LEU A CA 1
ATOM 598 C C . LEU A 1 76 ? -12.848 8.079 12.372 1.00 74.81 76 LEU A C 1
ATOM 600 O O . LEU A 1 76 ? -11.915 8.458 13.086 1.00 74.81 76 LEU A O 1
ATOM 604 N N . LYS A 1 77 ? -13.638 8.934 11.710 1.00 66.56 77 LYS A N 1
ATOM 605 C CA . LYS A 1 77 ? -13.593 10.376 11.965 1.00 66.56 77 LYS A CA 1
ATOM 60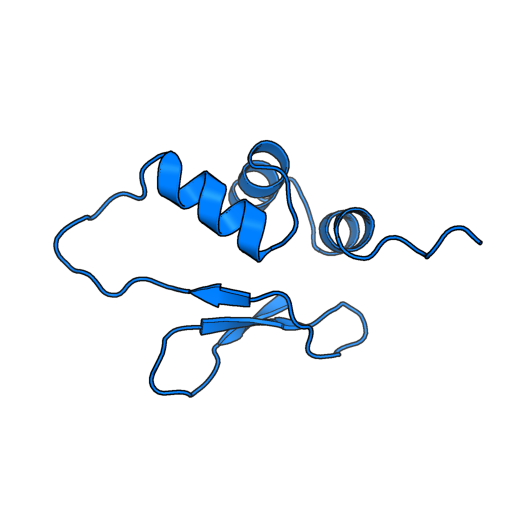6 C C . LYS A 1 77 ? -13.800 10.584 13.465 1.00 66.56 77 LYS A C 1
ATOM 608 O O . LYS A 1 77 ? -14.861 10.252 13.985 1.00 66.56 77 LYS A O 1
ATOM 613 N N . LYS A 1 78 ? -12.784 11.109 14.150 1.00 56.38 78 LYS A N 1
ATOM 614 C CA . LYS A 1 78 ? -12.978 11.680 15.481 1.00 56.38 78 LYS A CA 1
ATOM 615 C C . LYS A 1 78 ? -13.780 12.966 15.280 1.00 56.38 78 LYS A C 1
ATOM 617 O O . LYS A 1 78 ? -13.306 13.851 14.567 1.00 56.38 78 LYS A O 1
ATOM 622 N N . ASN A 1 79 ? -15.006 12.984 15.803 1.00 50.94 79 ASN A N 1
ATOM 623 C CA . ASN A 1 79 ? -15.798 14.205 15.953 1.00 50.94 79 ASN A CA 1
ATOM 624 C C . ASN A 1 79 ? -15.111 15.169 16.920 1.00 50.94 79 ASN A C 1
ATOM 626 O O . ASN A 1 79 ? -14.458 14.669 17.865 1.00 50.94 79 ASN A O 1
#

Organism: Komagataeibacter xylinus (NCBI:txid28448)

Foldseek 3Di:
DWDFDPDPFGKTFDQAPVRDTDQQIDGDDPDPPDPDDDPVVLCVNCVSLQHHSVVSVCVVVVVQDRVNSCCRRVPDPDD